Protein AF-A0A662KQ56-F1 (afdb_monomer_lite)

Foldseek 3Di:
DVVVVVVLVVVLVCQLVVVVVCVVVVNDDPVQVVCVVVVNHDDPDPDADCQRVQAHPPDDPSVSSNVSSVVVVVVVVVVVVVVVVVVVVVD

Sequence (91 aa):
MKKAYVAIAIMIALAPLFAWAADKVGYSEPLENAAEETGAGEGESIFSGIFPDYSVPGLNPYISAFITGIIGSVIILAIAFAAKKLSKNGN

Secondary structure (DSSP, 8-state):
-HHHHHHHHHHHHHHHHHHHHHHHTT---HHHHHHHHTT-PPP--S---SSGGGPPTTS-HHHHHHHHHHHHHHHHHHHHHHHHHHHHHT-

Structure (mmCIF, N/CA/C/O backbone):
data_AF-A0A662KQ56-F1
#
_entry.id   AF-A0A662KQ56-F1
#
loop_
_atom_site.group_PDB
_atom_site.id
_atom_site.type_symbol
_atom_site.label_atom_id
_atom_site.label_alt_id
_atom_site.label_comp_id
_atom_site.label_asym_id
_atom_site.label_entity_id
_atom_site.label_seq_id
_atom_site.pdbx_PDB_ins_code
_atom_site.Cartn_x
_atom_site.Cartn_y
_atom_site.Cartn_z
_atom_site.occupancy
_atom_site.B_iso_or_equiv
_atom_site.auth_seq_id
_atom_site.auth_comp_id
_atom_site.auth_asym_id
_atom_site.auth_atom_id
_atom_site.pdbx_PDB_model_num
ATOM 1 N N . MET A 1 1 ? -18.588 -3.157 11.392 1.00 69.38 1 MET A N 1
ATOM 2 C CA . MET A 1 1 ? -17.272 -3.070 12.067 1.00 69.38 1 MET A CA 1
ATOM 3 C C . MET A 1 1 ? -16.418 -4.315 11.845 1.00 69.38 1 MET A C 1
ATOM 5 O O . MET A 1 1 ? -15.514 -4.233 11.034 1.00 69.38 1 MET A O 1
ATOM 9 N N . LYS A 1 2 ? -16.717 -5.483 12.444 1.00 84.19 2 LYS A N 1
ATOM 10 C CA . LYS A 1 2 ? -15.864 -6.691 12.296 1.00 84.19 2 LYS A CA 1
ATOM 11 C C . LYS A 1 2 ? -15.639 -7.128 10.838 1.00 84.19 2 LYS A C 1
ATOM 13 O O . LYS A 1 2 ? -14.511 -7.400 10.457 1.00 84.19 2 LYS A O 1
ATOM 18 N N . LYS A 1 3 ? -16.689 -7.096 10.007 1.00 95.50 3 LYS A N 1
ATOM 19 C CA . LYS A 1 3 ? -16.606 -7.425 8.571 1.00 95.50 3 LYS A CA 1
ATOM 20 C C . LYS A 1 3 ? -15.643 -6.516 7.790 1.00 95.50 3 LYS A C 1
ATOM 22 O O . LYS A 1 3 ? -14.980 -6.993 6.884 1.00 95.50 3 LYS A O 1
ATOM 27 N N . ALA A 1 4 ? -15.544 -5.236 8.160 1.00 94.12 4 ALA A N 1
ATOM 28 C CA . ALA A 1 4 ? -14.660 -4.286 7.484 1.00 94.12 4 ALA A CA 1
ATOM 29 C C . ALA A 1 4 ? -13.184 -4.587 7.777 1.00 94.12 4 ALA A C 1
ATOM 31 O O . ALA A 1 4 ? -12.379 -4.602 6.860 1.00 94.12 4 ALA A O 1
ATOM 32 N N . TYR A 1 5 ? -12.837 -4.913 9.028 1.00 95.19 5 TYR A N 1
ATOM 33 C CA . TYR A 1 5 ? -11.470 -5.322 9.371 1.00 95.19 5 TYR A CA 1
ATOM 34 C C . TYR A 1 5 ? -11.062 -6.626 8.687 1.00 95.19 5 TYR A C 1
ATOM 36 O O . TYR A 1 5 ? -9.929 -6.749 8.240 1.00 95.19 5 TYR A O 1
ATOM 44 N N . VAL A 1 6 ? -11.995 -7.575 8.559 1.00 97.31 6 VAL A N 1
ATOM 45 C CA . VAL A 1 6 ? -11.763 -8.806 7.791 1.00 97.31 6 VAL A CA 1
ATOM 46 C C . VAL A 1 6 ? -11.5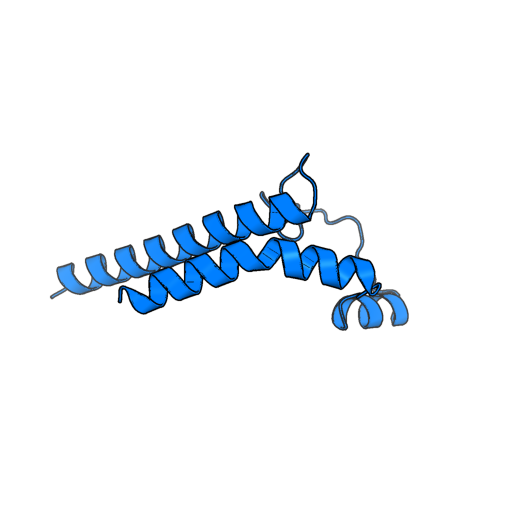22 -8.485 6.316 1.00 97.31 6 VAL A C 1
ATOM 48 O O . VAL A 1 6 ? -10.576 -9.004 5.740 1.00 97.31 6 VAL A O 1
ATOM 51 N N . ALA A 1 7 ? -12.317 -7.595 5.716 1.00 97.38 7 ALA A N 1
ATOM 52 C CA . ALA A 1 7 ? -12.105 -7.169 4.335 1.00 97.38 7 ALA A CA 1
ATOM 53 C C . ALA A 1 7 ? -10.738 -6.489 4.141 1.00 97.38 7 ALA A C 1
ATOM 55 O O . ALA A 1 7 ? -10.020 -6.851 3.217 1.00 97.38 7 ALA A O 1
ATOM 56 N N . ILE A 1 8 ? -10.342 -5.581 5.043 1.00 96.81 8 ILE A N 1
ATOM 57 C CA . ILE A 1 8 ? -9.016 -4.939 5.018 1.00 96.81 8 ILE A CA 1
ATOM 58 C C . ILE A 1 8 ? -7.909 -5.996 5.104 1.00 96.81 8 ILE A C 1
ATOM 60 O O . ILE A 1 8 ? -6.992 -5.985 4.291 1.00 96.81 8 ILE A O 1
ATOM 64 N N . ALA A 1 9 ? -8.013 -6.943 6.039 1.00 96.69 9 ALA A N 1
ATOM 65 C CA . ALA A 1 9 ? -7.027 -8.011 6.184 1.00 96.69 9 ALA A CA 1
ATOM 66 C C . ALA A 1 9 ? -6.922 -8.881 4.920 1.00 96.69 9 ALA A C 1
ATOM 68 O O . ALA A 1 9 ? -5.816 -9.210 4.501 1.00 96.69 9 ALA A O 1
ATOM 69 N N . ILE A 1 10 ? -8.054 -9.210 4.288 1.00 97.81 10 ILE A N 1
ATOM 70 C CA . ILE A 1 10 ? -8.079 -9.944 3.016 1.00 97.81 10 ILE A CA 1
ATOM 71 C C . ILE A 1 10 ? -7.399 -9.129 1.913 1.00 97.81 10 ILE A C 1
ATOM 73 O O . ILE A 1 10 ? -6.562 -9.672 1.202 1.00 97.81 10 ILE A O 1
ATOM 77 N N . MET A 1 11 ? -7.705 -7.836 1.780 1.00 97.25 11 MET A N 1
ATOM 78 C CA . MET A 1 11 ? -7.079 -6.989 0.758 1.00 97.25 11 MET A CA 1
ATOM 79 C C . MET A 1 11 ? -5.563 -6.885 0.945 1.00 97.25 11 MET A C 1
ATOM 81 O O . MET A 1 11 ? -4.826 -7.034 -0.024 1.00 97.25 11 MET A O 1
ATOM 85 N N . ILE A 1 12 ? -5.095 -6.712 2.184 1.00 97.00 12 ILE A N 1
ATOM 86 C CA . ILE A 1 12 ? -3.661 -6.701 2.506 1.00 97.00 12 ILE A CA 1
ATOM 87 C C . ILE A 1 12 ? -3.020 -8.048 2.147 1.00 97.00 12 ILE A C 1
ATOM 89 O O . ILE A 1 12 ? -1.960 -8.077 1.531 1.00 97.00 12 ILE A O 1
ATOM 93 N N . ALA A 1 13 ? -3.664 -9.167 2.490 1.00 96.69 13 ALA A N 1
ATOM 94 C CA . ALA A 1 13 ? -3.149 -10.499 2.179 1.00 96.69 13 ALA A CA 1
ATOM 95 C C . ALA A 1 13 ? -3.108 -10.791 0.669 1.00 96.69 13 ALA A C 1
ATOM 97 O O . ALA A 1 13 ? -2.248 -11.543 0.217 1.00 96.69 13 ALA A O 1
ATOM 98 N N . LEU A 1 14 ? -4.016 -10.197 -0.111 1.00 97.44 14 LEU A N 1
ATOM 99 C CA . LEU A 1 14 ? -4.039 -10.322 -1.568 1.00 97.44 14 LEU A CA 1
ATOM 100 C C . LEU A 1 14 ? -3.052 -9.379 -2.272 1.00 97.44 14 LEU A C 1
ATOM 102 O O . LEU A 1 14 ? -2.699 -9.645 -3.417 1.00 97.44 14 LEU A O 1
ATOM 106 N N . ALA A 1 15 ? -2.578 -8.309 -1.627 1.00 94.81 15 ALA A N 1
ATOM 107 C CA . ALA A 1 15 ? -1.689 -7.330 -2.261 1.00 94.81 15 ALA A CA 1
ATOM 108 C C . ALA A 1 15 ? -0.406 -7.948 -2.869 1.00 94.81 15 ALA A C 1
ATOM 110 O O . ALA A 1 15 ? -0.109 -7.647 -4.026 1.00 94.81 15 ALA A O 1
ATOM 111 N N . PRO A 1 16 ? 0.311 -8.876 -2.199 1.00 95.00 16 PRO A N 1
ATOM 112 C CA . PRO A 1 16 ? 1.472 -9.546 -2.792 1.00 95.00 16 PRO A CA 1
ATOM 113 C C . PRO A 1 16 ? 1.118 -10.375 -4.026 1.00 95.00 16 PRO A C 1
ATOM 115 O O . PRO A 1 16 ? 1.906 -10.453 -4.965 1.00 95.00 16 PRO A O 1
ATOM 118 N N . LEU A 1 17 ? -0.073 -10.985 -4.034 1.00 95.88 17 LEU A N 1
ATOM 119 C CA . LEU A 1 17 ? -0.557 -11.775 -5.164 1.00 95.88 17 LEU A CA 1
ATOM 120 C C . LEU A 1 17 ? -0.817 -10.880 -6.379 1.00 95.88 17 LEU A C 1
ATOM 122 O O . LEU A 1 17 ? -0.457 -11.254 -7.491 1.00 95.88 17 LEU A O 1
ATOM 126 N N . PHE A 1 18 ? -1.403 -9.700 -6.169 1.00 92.81 18 PHE A N 1
ATOM 127 C CA . PHE A 1 18 ? -1.603 -8.722 -7.238 1.00 92.81 18 PHE A CA 1
ATOM 128 C C . PHE A 1 18 ? -0.281 -8.161 -7.761 1.00 92.81 18 PHE A C 1
ATOM 130 O O . PHE A 1 18 ? -0.109 -8.098 -8.973 1.00 92.81 18 PHE A O 1
ATOM 137 N N . ALA A 1 19 ? 0.668 -7.837 -6.876 1.00 91.31 19 ALA A N 1
ATOM 138 C CA . ALA A 1 19 ? 2.001 -7.387 -7.277 1.00 91.31 19 ALA A CA 1
ATOM 139 C C . ALA A 1 19 ? 2.729 -8.448 -8.122 1.00 91.31 19 ALA A C 1
ATOM 141 O O . ALA A 1 19 ? 3.301 -8.144 -9.164 1.00 91.31 19 ALA A O 1
ATOM 142 N N . TRP A 1 20 ? 2.647 -9.717 -7.718 1.00 94.31 20 TRP A N 1
ATOM 143 C CA . TRP A 1 20 ? 3.186 -10.830 -8.498 1.00 94.31 20 TRP A CA 1
ATOM 144 C C . TRP A 1 20 ? 2.473 -11.018 -9.841 1.00 94.31 20 TRP A C 1
ATOM 146 O O . TRP A 1 20 ? 3.123 -11.242 -10.859 1.00 94.31 20 TRP A O 1
ATOM 156 N N . ALA A 1 21 ? 1.144 -10.929 -9.866 1.00 94.00 21 ALA A N 1
ATOM 157 C CA . ALA A 1 21 ? 0.380 -11.082 -11.098 1.00 94.00 21 ALA A CA 1
ATOM 158 C C . ALA A 1 21 ? 0.678 -9.956 -12.101 1.00 94.00 21 ALA A C 1
ATOM 160 O O . ALA A 1 21 ? 0.809 -10.239 -13.290 1.00 94.00 21 ALA A O 1
ATOM 161 N N . ALA A 1 22 ? 0.825 -8.716 -11.624 1.00 91.69 22 ALA A N 1
ATOM 162 C CA . ALA A 1 22 ? 1.197 -7.556 -12.431 1.00 91.69 22 ALA A CA 1
ATOM 163 C C . ALA A 1 22 ? 2.564 -7.753 -13.103 1.00 91.69 22 ALA A C 1
ATOM 165 O O . ALA A 1 22 ? 2.680 -7.615 -14.319 1.00 91.69 22 ALA A O 1
ATOM 166 N N . ASP A 1 23 ? 3.559 -8.197 -12.334 1.00 91.38 23 ASP A N 1
ATOM 167 C CA . ASP A 1 23 ? 4.891 -8.543 -12.840 1.00 91.38 23 ASP A CA 1
ATOM 168 C C . ASP A 1 23 ? 4.825 -9.657 -13.905 1.00 91.38 23 ASP A C 1
ATOM 170 O O . ASP A 1 23 ? 5.430 -9.568 -14.973 1.00 91.38 23 ASP A O 1
ATOM 174 N N . LYS A 1 24 ? 3.991 -10.686 -13.691 1.00 95.62 24 LYS A N 1
ATOM 175 C CA . LYS A 1 24 ? 3.838 -11.790 -14.656 1.00 95.62 24 LYS A CA 1
ATOM 176 C C . LYS A 1 24 ? 3.244 -11.395 -15.997 1.00 95.62 24 LYS A C 1
ATOM 178 O O . LYS A 1 24 ? 3.535 -12.067 -16.985 1.00 95.62 24 LYS A O 1
ATOM 183 N N . VAL A 1 25 ? 2.408 -10.366 -16.032 1.00 95.88 25 VAL A N 1
ATOM 184 C CA . VAL A 1 25 ? 1.805 -9.881 -17.278 1.00 95.88 25 VAL A CA 1
ATOM 185 C C . VAL A 1 25 ? 2.572 -8.704 -17.880 1.00 95.88 25 VAL A C 1
ATOM 187 O O . VAL A 1 25 ? 2.151 -8.198 -18.915 1.00 95.88 25 VAL A O 1
ATOM 190 N N . GLY A 1 26 ? 3.680 -8.283 -17.257 1.00 91.94 26 GLY A N 1
ATOM 191 C CA . GLY A 1 26 ? 4.427 -7.097 -17.674 1.00 91.94 26 GLY A CA 1
ATOM 192 C C . GLY A 1 26 ? 3.572 -5.834 -17.598 1.00 91.94 26 GLY A C 1
ATOM 193 O O . GLY A 1 26 ? 3.595 -5.022 -18.517 1.00 91.94 26 GLY A O 1
ATOM 194 N N . TYR A 1 27 ? 2.742 -5.718 -16.558 1.00 91.31 27 TYR A N 1
ATOM 195 C CA . TYR A 1 27 ? 1.930 -4.526 -16.351 1.00 91.31 27 TYR A CA 1
ATOM 196 C C . TYR A 1 27 ? 2.831 -3.339 -16.003 1.00 91.31 27 TYR A C 1
ATOM 198 O O . TYR A 1 27 ? 3.558 -3.393 -15.013 1.00 91.31 27 TYR A O 1
ATOM 206 N N . SER A 1 28 ? 2.696 -2.267 -16.776 1.00 89.06 28 SER A N 1
ATOM 207 C CA . SER A 1 28 ? 3.231 -0.940 -16.470 1.00 89.06 28 SER A CA 1
ATOM 208 C C . SER A 1 28 ? 2.073 0.030 -16.274 1.00 89.06 28 SER A C 1
ATOM 210 O O . SER A 1 28 ? 1.038 -0.081 -16.948 1.00 89.06 28 SER A O 1
ATOM 212 N N . GLU A 1 29 ? 2.216 0.975 -15.349 1.00 88.31 29 GLU A N 1
ATOM 213 C CA . GLU A 1 29 ? 1.138 1.908 -15.043 1.00 88.31 29 GLU A CA 1
ATOM 214 C C . GLU A 1 29 ? 0.832 2.822 -16.244 1.00 88.31 29 GLU A C 1
ATOM 216 O O . GLU A 1 29 ? 1.750 3.321 -16.894 1.00 88.31 29 GLU A O 1
ATOM 221 N N . PRO A 1 30 ? -0.451 3.106 -16.556 1.00 91.31 30 PRO A N 1
ATOM 222 C CA . PRO A 1 30 ? -0.802 3.972 -17.684 1.00 91.31 30 PRO A CA 1
ATOM 223 C C . PRO A 1 30 ? -0.151 5.358 -17.627 1.00 91.31 30 PRO A C 1
ATOM 225 O O . PRO A 1 30 ? 0.154 5.936 -18.667 1.00 91.31 30 PRO A O 1
ATOM 228 N N . LEU A 1 31 ? 0.043 5.889 -16.416 1.00 90.25 31 LEU A N 1
ATOM 229 C CA . LEU A 1 31 ? 0.718 7.168 -16.205 1.00 90.25 31 LEU A CA 1
ATOM 230 C C . LEU A 1 31 ? 2.211 7.087 -16.520 1.00 90.25 31 LEU A C 1
ATOM 232 O O . LEU A 1 31 ? 2.742 8.023 -17.107 1.00 90.25 31 LEU A O 1
ATOM 236 N N . GLU A 1 32 ? 2.857 5.973 -16.189 1.00 89.50 32 GLU A N 1
ATOM 237 C CA . GLU A 1 32 ? 4.271 5.747 -16.477 1.00 89.50 32 GLU A CA 1
ATOM 238 C C . GLU A 1 32 ? 4.507 5.616 -17.985 1.00 89.50 32 GLU A C 1
ATOM 240 O O . GLU A 1 32 ? 5.339 6.330 -18.539 1.00 89.50 32 GLU A O 1
ATOM 245 N N . ASN A 1 33 ? 3.667 4.847 -18.688 1.00 92.38 33 ASN A N 1
ATOM 246 C CA . ASN A 1 33 ? 3.726 4.745 -20.152 1.00 92.38 33 ASN A CA 1
ATOM 247 C C . ASN A 1 33 ? 3.567 6.120 -20.832 1.00 92.38 33 ASN A C 1
ATOM 249 O O . ASN A 1 33 ? 4.320 6.470 -21.738 1.00 92.38 33 ASN A O 1
ATOM 253 N N . ALA A 1 34 ? 2.602 6.931 -20.383 1.00 93.25 34 ALA A N 1
ATOM 254 C CA . ALA A 1 34 ? 2.389 8.272 -20.929 1.00 93.25 34 ALA A CA 1
ATOM 255 C C . ALA A 1 34 ? 3.570 9.220 -20.638 1.00 93.25 34 ALA A C 1
ATOM 257 O O . ALA A 1 34 ? 3.908 10.082 -21.457 1.00 93.25 34 ALA A O 1
ATOM 258 N N . ALA A 1 35 ? 4.204 9.074 -19.475 1.00 91.56 35 ALA A N 1
ATOM 259 C CA . ALA A 1 35 ? 5.395 9.828 -19.116 1.00 91.56 35 ALA A CA 1
ATOM 260 C C . ALA A 1 35 ? 6.581 9.449 -20.019 1.00 91.56 35 ALA A C 1
ATOM 262 O O . ALA A 1 35 ? 7.234 10.337 -20.572 1.00 91.56 35 ALA A O 1
ATOM 263 N N . GLU A 1 36 ? 6.813 8.158 -20.256 1.00 91.00 36 GLU A N 1
ATOM 264 C CA . GLU A 1 36 ? 7.845 7.682 -21.185 1.00 91.00 36 GLU A CA 1
ATOM 265 C C . GLU A 1 36 ? 7.623 8.195 -22.616 1.00 91.00 36 GLU A C 1
ATOM 267 O O . GLU A 1 36 ? 8.547 8.742 -23.224 1.00 91.00 36 GLU A O 1
ATOM 272 N N . GLU A 1 37 ? 6.394 8.108 -23.136 1.00 94.19 37 GLU A N 1
ATOM 273 C CA 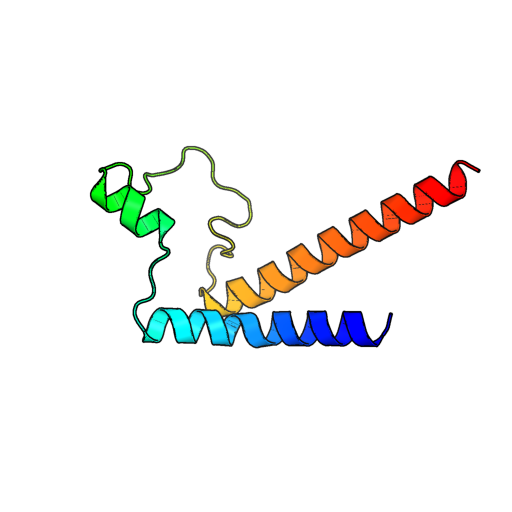. GLU A 1 37 ? 6.045 8.580 -24.487 1.00 94.19 37 GLU A CA 1
ATOM 274 C C . GLU A 1 37 ? 6.299 10.082 -24.685 1.00 94.19 37 GLU A C 1
ATOM 276 O O . GLU A 1 37 ? 6.620 10.531 -25.788 1.00 94.19 37 GLU A O 1
ATOM 281 N N . THR A 1 38 ? 6.166 10.871 -23.619 1.00 94.56 38 THR A N 1
ATOM 282 C CA . THR A 1 38 ? 6.367 12.327 -23.648 1.00 94.56 38 THR A CA 1
ATOM 283 C C . THR A 1 38 ? 7.792 12.751 -23.283 1.00 94.56 38 THR A C 1
ATOM 285 O O . THR A 1 38 ? 8.096 13.946 -23.296 1.00 94.56 38 THR A O 1
ATOM 288 N N . GLY A 1 39 ? 8.680 11.795 -22.984 1.00 91.50 39 GLY A N 1
ATOM 289 C CA . GLY A 1 39 ? 10.039 12.061 -22.505 1.00 91.50 39 GLY A CA 1
ATOM 290 C C . GLY A 1 39 ? 10.094 12.618 -21.077 1.00 91.50 39 GLY A C 1
ATOM 291 O O . GLY A 1 39 ? 11.133 13.127 -20.662 1.00 91.50 39 GLY A O 1
ATOM 292 N N . ALA A 1 40 ? 8.987 12.531 -20.337 1.00 89.81 40 ALA A N 1
ATOM 293 C CA . ALA A 1 40 ? 8.837 12.950 -18.946 1.00 89.81 40 ALA A CA 1
ATOM 294 C C . ALA A 1 40 ? 8.878 11.760 -17.967 1.00 89.81 40 ALA A C 1
ATOM 296 O O . ALA A 1 40 ? 8.327 11.860 -16.872 1.00 89.81 40 ALA A O 1
ATOM 297 N N . GLY A 1 41 ? 9.489 10.640 -18.375 1.00 84.44 41 GLY A N 1
ATOM 298 C CA . GLY A 1 41 ? 9.647 9.438 -17.555 1.00 84.44 41 GLY A CA 1
ATOM 299 C C . GLY A 1 41 ? 10.308 9.726 -16.205 1.00 84.44 41 GLY A C 1
ATOM 300 O O . GLY A 1 41 ? 10.963 10.757 -16.020 1.00 84.44 41 GLY A O 1
ATOM 301 N N . GLU A 1 42 ? 10.116 8.816 -15.253 1.00 78.25 42 GLU A N 1
ATOM 302 C CA . GLU A 1 42 ? 10.599 9.002 -13.887 1.00 78.25 42 GLU A CA 1
ATOM 303 C C . GLU A 1 42 ? 12.126 9.189 -13.855 1.00 78.25 42 GLU A C 1
ATOM 305 O O . GLU A 1 42 ? 12.901 8.351 -14.314 1.00 78.25 42 GLU A O 1
ATOM 310 N N . GLY A 1 43 ? 12.564 10.341 -13.341 1.00 76.69 43 GLY A N 1
ATOM 311 C CA . GLY A 1 43 ? 13.972 10.641 -13.087 1.00 76.69 43 GLY A CA 1
ATOM 312 C C . GLY A 1 43 ? 14.352 10.369 -11.633 1.00 76.69 43 GLY A C 1
ATOM 313 O O . GLY A 1 43 ? 13.490 10.154 -10.783 1.00 76.69 43 GLY A O 1
ATOM 314 N N . GLU A 1 44 ? 15.648 10.444 -11.310 1.00 74.00 44 GLU A N 1
ATOM 315 C CA . GLU A 1 44 ? 16.085 10.387 -9.911 1.00 74.00 44 GLU A CA 1
ATOM 316 C C . GLU A 1 44 ? 15.442 11.526 -9.108 1.00 74.00 44 GLU A C 1
ATOM 318 O O . GLU A 1 44 ? 15.741 12.710 -9.296 1.00 74.00 44 GLU A O 1
ATOM 323 N N . SER A 1 45 ? 14.537 11.164 -8.200 1.00 77.38 45 SER A N 1
ATOM 324 C CA . SER A 1 45 ? 13.898 12.135 -7.326 1.00 77.38 45 SER A CA 1
ATOM 325 C C . SER A 1 45 ? 14.902 12.678 -6.310 1.00 77.38 45 SER A C 1
ATOM 327 O O . SER A 1 45 ? 15.538 11.930 -5.567 1.00 77.38 45 SER A O 1
ATOM 329 N N . ILE A 1 46 ? 14.966 14.007 -6.192 1.00 82.44 46 ILE A N 1
ATOM 330 C CA . ILE A 1 46 ? 15.694 14.703 -5.116 1.00 82.44 46 ILE A CA 1
ATOM 331 C C . ILE A 1 46 ? 15.101 14.440 -3.723 1.00 82.44 46 ILE A C 1
ATOM 333 O O . ILE A 1 46 ? 15.713 14.781 -2.710 1.00 82.44 46 ILE A O 1
ATOM 337 N N . PHE A 1 47 ? 13.900 13.862 -3.660 1.00 79.56 47 PHE A N 1
ATOM 338 C CA . PHE A 1 47 ? 13.212 13.517 -2.426 1.00 79.56 47 PHE A CA 1
ATOM 339 C C . PHE A 1 47 ? 12.746 12.062 -2.473 1.00 79.56 47 PHE A C 1
ATOM 341 O O . PHE A 1 47 ? 11.910 11.691 -3.295 1.00 79.56 47 PHE A O 1
ATOM 348 N N . SER A 1 48 ? 13.252 11.246 -1.552 1.00 82.00 48 SER A N 1
ATOM 349 C CA . SER A 1 48 ? 12.799 9.870 -1.360 1.00 82.00 48 SER A CA 1
ATOM 350 C C . SER A 1 48 ? 12.086 9.763 -0.015 1.00 82.00 48 SER A C 1
ATOM 352 O O . SER A 1 48 ? 12.605 10.197 1.018 1.00 82.00 48 SER A 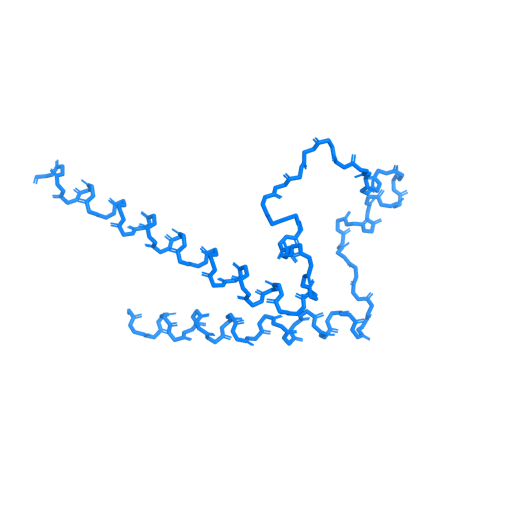O 1
ATOM 354 N N . GLY A 1 49 ? 10.859 9.243 -0.037 1.00 85.44 49 GLY A N 1
ATOM 355 C CA . GLY A 1 49 ? 10.088 8.981 1.175 1.00 85.44 49 GLY A CA 1
ATOM 356 C C . GLY A 1 49 ? 10.644 7.795 1.969 1.00 85.44 49 GLY A C 1
ATOM 357 O O . GLY A 1 49 ? 11.554 7.098 1.537 1.00 85.44 49 GLY A O 1
ATOM 358 N N . ILE A 1 50 ? 10.051 7.518 3.134 1.00 88.06 50 ILE A N 1
ATOM 359 C CA . ILE A 1 50 ? 10.405 6.332 3.943 1.00 88.06 50 ILE A CA 1
ATOM 360 C C . ILE A 1 50 ? 10.054 5.030 3.193 1.00 88.06 50 ILE A C 1
ATOM 362 O O . ILE A 1 50 ? 10.732 4.018 3.358 1.00 88.06 50 ILE A O 1
ATOM 366 N N . PHE A 1 51 ? 9.010 5.077 2.357 1.00 89.12 51 PHE A N 1
ATOM 367 C CA . PHE A 1 51 ? 8.570 3.992 1.481 1.00 89.12 51 PHE A CA 1
ATOM 368 C C . PHE A 1 51 ? 8.493 4.495 0.030 1.00 89.12 51 PHE A C 1
ATOM 370 O O . PHE A 1 51 ? 7.394 4.835 -0.419 1.00 89.12 51 PHE A O 1
ATOM 377 N N . PRO A 1 52 ? 9.633 4.643 -0.674 1.00 86.81 52 PRO A N 1
ATOM 378 C CA . PRO A 1 52 ? 9.634 5.078 -2.072 1.00 86.81 52 PRO A CA 1
ATOM 379 C C . PRO A 1 52 ? 8.831 4.084 -2.910 1.00 86.81 52 PRO A C 1
ATOM 381 O O . PRO A 1 52 ? 9.001 2.880 -2.736 1.00 86.81 52 PRO A O 1
ATOM 384 N N . ASP A 1 53 ? 7.899 4.577 -3.723 1.00 83.06 53 ASP A N 1
ATOM 385 C CA . ASP A 1 53 ? 7.007 3.766 -4.570 1.00 83.06 53 ASP A CA 1
ATOM 386 C C . ASP A 1 53 ? 6.331 2.618 -3.811 1.00 83.06 53 ASP A C 1
ATOM 388 O O . ASP A 1 53 ? 6.206 1.489 -4.281 1.00 83.06 53 ASP A O 1
ATOM 392 N N . TYR A 1 54 ? 5.947 2.897 -2.558 1.00 85.31 54 TYR A N 1
ATOM 393 C CA . TYR A 1 54 ? 5.345 1.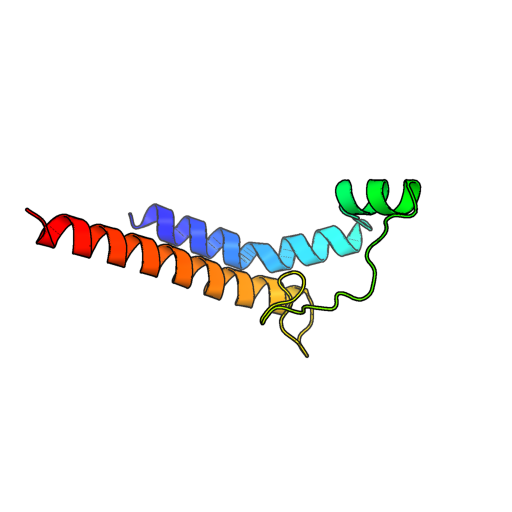928 -1.634 1.00 85.31 54 TYR A CA 1
ATOM 394 C C . TYR A 1 54 ? 6.223 0.694 -1.350 1.00 85.31 54 TYR A C 1
ATOM 396 O O . TYR A 1 54 ? 5.733 -0.325 -0.845 1.00 85.31 54 TYR A O 1
ATOM 404 N N . SER A 1 55 ? 7.525 0.806 -1.616 1.00 89.81 55 SER A N 1
ATOM 405 C CA . SER A 1 55 ? 8.540 -0.218 -1.402 1.00 89.81 55 SER A CA 1
ATOM 406 C C . SER A 1 55 ? 9.256 -0.037 -0.069 1.00 89.81 55 SER A C 1
ATOM 408 O O . SER A 1 55 ? 9.452 1.074 0.421 1.00 89.81 55 SER A O 1
ATOM 410 N N . VAL A 1 56 ? 9.670 -1.148 0.540 1.00 92.88 56 VAL A N 1
ATOM 411 C CA . VAL A 1 56 ? 10.514 -1.138 1.736 1.00 92.88 56 VAL A CA 1
ATOM 412 C C . VAL A 1 56 ? 11.958 -1.375 1.289 1.00 92.88 56 VAL A C 1
ATOM 414 O O . VAL A 1 56 ? 12.238 -2.438 0.729 1.00 92.88 56 VAL A O 1
ATOM 417 N N . PRO A 1 57 ? 12.889 -0.433 1.532 1.00 90.38 57 PRO A N 1
ATOM 418 C CA . PRO A 1 57 ? 14.280 -0.597 1.125 1.00 90.38 57 PRO A CA 1
ATOM 419 C C . PRO A 1 57 ? 14.882 -1.915 1.628 1.00 90.38 57 PRO A C 1
ATOM 421 O O . PRO A 1 57 ? 14.784 -2.249 2.809 1.00 90.38 57 PRO A O 1
ATOM 424 N N . GLY A 1 58 ? 15.509 -2.669 0.723 1.00 89.88 58 GLY A N 1
ATOM 425 C CA . GLY A 1 58 ? 16.128 -3.962 1.029 1.00 89.88 58 GLY A CA 1
ATOM 426 C C . GLY A 1 58 ? 15.173 -5.163 1.049 1.00 89.88 58 GLY A C 1
ATOM 427 O O . GLY A 1 58 ? 15.630 -6.278 1.297 1.00 89.88 58 GLY A O 1
ATOM 428 N N . LEU A 1 59 ? 13.879 -4.975 0.768 1.00 93.50 59 LEU A N 1
ATOM 429 C CA . LEU A 1 59 ? 12.908 -6.063 0.622 1.00 93.50 59 LEU A CA 1
ATOM 430 C C . LEU A 1 59 ? 12.432 -6.193 -0.826 1.00 93.50 59 LEU A C 1
ATOM 432 O O . LEU A 1 59 ? 12.469 -5.246 -1.604 1.00 93.50 59 LEU A O 1
ATOM 436 N N . ASN A 1 60 ? 11.957 -7.387 -1.190 1.00 92.69 60 ASN A N 1
ATOM 437 C CA . ASN A 1 60 ? 11.356 -7.590 -2.506 1.00 92.69 60 ASN A CA 1
ATOM 438 C C . ASN A 1 60 ? 9.983 -6.884 -2.610 1.00 92.69 60 ASN A C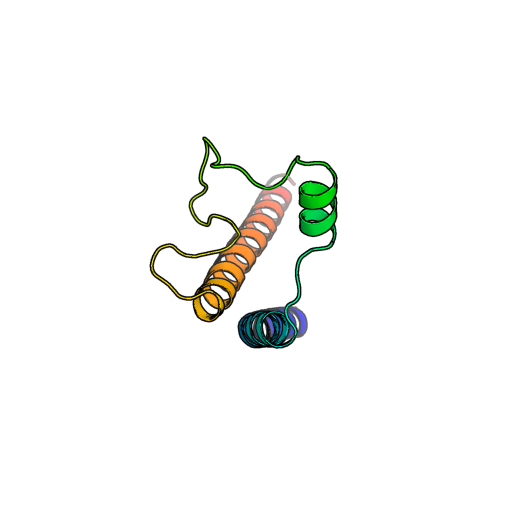 1
ATOM 440 O O . ASN A 1 60 ? 9.357 -6.603 -1.577 1.00 92.69 60 ASN A O 1
ATOM 444 N N . PRO A 1 61 ? 9.482 -6.628 -3.833 1.00 90.00 61 PRO A N 1
ATOM 445 C CA . PRO A 1 61 ? 8.234 -5.890 -4.044 1.00 90.00 61 PRO A CA 1
ATOM 446 C C . PRO A 1 61 ? 7.007 -6.540 -3.390 1.00 90.00 61 PRO A C 1
ATOM 448 O O . PRO A 1 61 ? 6.148 -5.852 -2.848 1.00 90.00 61 PRO A O 1
ATOM 451 N N . TYR A 1 62 ? 6.938 -7.873 -3.365 1.00 93.62 62 TYR A N 1
ATOM 452 C CA . TYR A 1 62 ? 5.781 -8.600 -2.835 1.00 93.62 62 TYR A CA 1
ATOM 453 C C . TYR A 1 62 ? 5.668 -8.473 -1.310 1.00 93.62 62 TYR A C 1
ATOM 455 O O . TYR A 1 62 ? 4.589 -8.218 -0.774 1.00 93.62 62 TYR A O 1
ATOM 463 N N . ILE A 1 63 ? 6.790 -8.624 -0.601 1.00 94.44 63 ILE A N 1
ATOM 464 C CA . ILE A 1 63 ? 6.856 -8.441 0.854 1.00 94.44 63 ILE A CA 1
ATOM 465 C C . ILE A 1 63 ? 6.642 -6.965 1.194 1.00 94.44 63 ILE A C 1
ATOM 467 O O . ILE A 1 63 ? 5.942 -6.653 2.158 1.00 94.44 63 ILE A O 1
ATOM 471 N N . SER A 1 64 ? 7.199 -6.067 0.381 1.00 94.25 64 SER A N 1
ATOM 472 C CA . SER A 1 64 ? 7.013 -4.629 0.546 1.00 94.25 64 SER A CA 1
ATOM 473 C C . SER A 1 64 ? 5.540 -4.239 0.464 1.00 94.25 64 SER A C 1
ATOM 475 O O . SER A 1 64 ? 5.052 -3.618 1.403 1.00 94.25 64 SER A O 1
ATOM 477 N N . ALA A 1 65 ? 4.808 -4.704 -0.556 1.00 93.31 65 ALA A N 1
ATOM 478 C CA . ALA A 1 65 ? 3.371 -4.458 -0.717 1.00 93.31 65 ALA A CA 1
ATOM 479 C C . ALA A 1 65 ? 2.542 -4.931 0.491 1.00 93.31 65 ALA A C 1
ATOM 481 O O . ALA A 1 65 ? 1.606 -4.255 0.921 1.00 93.31 65 ALA A O 1
ATOM 482 N N . PHE A 1 66 ? 2.899 -6.076 1.083 1.00 95.56 66 PHE A N 1
ATOM 483 C CA . PHE A 1 66 ? 2.250 -6.555 2.306 1.00 95.56 66 PHE A CA 1
ATOM 484 C C . PHE A 1 66 ? 2.506 -5.617 3.492 1.00 95.56 66 PHE A C 1
ATOM 486 O O . PHE A 1 66 ? 1.573 -5.202 4.183 1.00 95.56 66 PHE A O 1
ATOM 493 N N . ILE A 1 67 ? 3.776 -5.277 3.733 1.00 96.06 67 ILE A N 1
ATOM 494 C CA . ILE A 1 67 ? 4.195 -4.471 4.884 1.00 96.06 67 ILE A CA 1
ATOM 495 C C . ILE A 1 67 ? 3.639 -3.051 4.783 1.00 96.06 67 ILE A C 1
ATOM 497 O O . ILE A 1 67 ? 3.046 -2.561 5.747 1.00 96.06 67 ILE A O 1
ATOM 501 N N . THR A 1 68 ? 3.780 -2.393 3.632 1.00 95.19 68 THR A N 1
ATOM 502 C CA . THR A 1 68 ? 3.266 -1.033 3.435 1.00 95.19 68 THR A CA 1
ATOM 503 C C . THR A 1 68 ? 1.740 -1.005 3.460 1.00 95.19 68 THR A C 1
ATOM 505 O O . THR A 1 68 ? 1.169 -0.083 4.045 1.00 95.19 68 THR A O 1
ATOM 508 N N . GLY A 1 69 ? 1.072 -2.062 2.982 1.00 94.81 69 GLY A N 1
ATOM 509 C CA . GLY A 1 69 ? -0.370 -2.259 3.144 1.00 94.81 69 GLY A CA 1
ATOM 510 C C . GLY A 1 69 ? -0.819 -2.307 4.611 1.00 94.81 69 GLY A C 1
ATOM 511 O O . GLY A 1 69 ? -1.799 -1.648 4.978 1.00 94.81 69 GLY A O 1
ATOM 512 N N . ILE A 1 70 ? -0.089 -3.021 5.479 1.00 96.81 70 ILE A N 1
ATOM 513 C CA . ILE A 1 70 ? -0.343 -3.027 6.933 1.00 96.81 70 ILE A CA 1
ATOM 514 C C . ILE A 1 70 ? -0.116 -1.637 7.521 1.00 96.81 70 ILE A C 1
ATOM 516 O O . ILE A 1 70 ? -1.000 -1.110 8.201 1.00 96.81 70 ILE A O 1
ATOM 520 N N . ILE A 1 71 ? 1.053 -1.046 7.270 1.00 96.50 71 ILE A N 1
ATOM 521 C CA . ILE A 1 71 ? 1.460 0.229 7.869 1.00 96.50 71 ILE A CA 1
ATOM 522 C C . ILE A 1 71 ? 0.478 1.337 7.482 1.00 96.50 71 ILE A C 1
ATOM 524 O O . ILE A 1 71 ? -0.064 2.004 8.365 1.00 96.50 71 ILE A O 1
ATOM 528 N N . GLY A 1 72 ? 0.180 1.488 6.190 1.00 94.69 72 GLY A N 1
ATOM 529 C CA . GLY A 1 72 ? -0.777 2.477 5.699 1.00 94.69 72 GLY A CA 1
ATOM 530 C C . GLY A 1 72 ? -2.166 2.285 6.307 1.00 94.69 72 GLY A C 1
ATOM 531 O O . GLY A 1 72 ? -2.760 3.238 6.816 1.00 94.69 72 GLY A O 1
ATOM 532 N N . SER A 1 73 ? -2.655 1.042 6.359 1.00 96.31 73 SER A N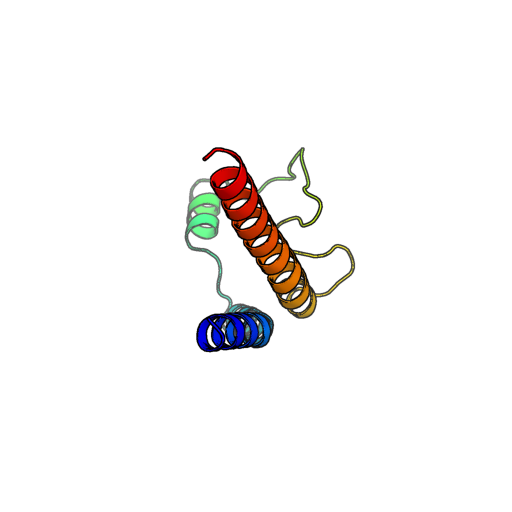 1
ATOM 533 C CA . SER A 1 73 ? -3.956 0.734 6.968 1.00 96.31 73 SER A CA 1
ATOM 534 C C . SER A 1 73 ? -4.001 1.095 8.455 1.00 96.31 73 SER A C 1
ATOM 536 O O . SER A 1 73 ? -4.973 1.695 8.918 1.00 96.31 73 SER A O 1
ATOM 538 N N . VAL A 1 74 ? -2.951 0.766 9.213 1.00 97.12 74 VAL A N 1
ATOM 539 C CA . VAL A 1 74 ? -2.846 1.098 10.642 1.00 97.12 74 VAL A CA 1
ATOM 540 C C . VAL A 1 74 ? -2.816 2.610 10.850 1.00 97.12 74 VAL A C 1
ATOM 542 O O . VAL A 1 74 ? -3.545 3.105 11.710 1.00 97.12 74 VAL A O 1
ATOM 545 N N . ILE A 1 75 ? -2.037 3.345 10.050 1.00 96.69 75 ILE A N 1
ATOM 546 C CA . ILE A 1 75 ? -1.956 4.810 10.119 1.00 96.69 75 ILE A CA 1
ATOM 547 C C . ILE A 1 75 ? -3.337 5.430 9.894 1.00 96.69 75 ILE A C 1
ATOM 549 O O . ILE A 1 75 ? -3.802 6.214 10.723 1.00 96.69 75 ILE A O 1
ATOM 553 N N . ILE A 1 76 ? -4.035 5.041 8.824 1.00 96.44 76 ILE A N 1
ATOM 554 C CA . ILE A 1 76 ? -5.357 5.595 8.505 1.00 96.44 76 ILE A CA 1
ATOM 555 C C . ILE A 1 76 ? -6.380 5.266 9.598 1.00 96.44 76 ILE A C 1
ATOM 557 O O . ILE A 1 76 ? -7.133 6.145 10.028 1.00 96.44 76 ILE A O 1
ATOM 561 N N . LEU A 1 77 ? -6.392 4.031 10.108 1.00 95.88 77 LEU A N 1
ATOM 562 C CA . LEU A 1 77 ? -7.282 3.643 11.206 1.00 95.88 77 LEU A CA 1
ATOM 563 C C . LEU A 1 77 ? -6.975 4.411 12.500 1.00 95.88 77 LEU A C 1
ATOM 565 O O . LEU A 1 77 ? -7.907 4.815 13.202 1.00 95.88 77 LEU A O 1
ATOM 569 N N . ALA A 1 78 ? -5.696 4.640 12.807 1.00 97.06 78 ALA A N 1
ATOM 570 C CA . ALA A 1 78 ? -5.271 5.421 13.963 1.00 97.06 78 ALA A CA 1
ATOM 571 C C . ALA A 1 78 ? -5.711 6.888 13.846 1.00 97.06 78 ALA A C 1
ATOM 573 O O . ALA A 1 78 ? -6.267 7.432 14.803 1.00 97.06 78 ALA A O 1
ATOM 574 N N . ILE A 1 79 ? -5.547 7.502 12.670 1.00 97.56 79 ILE A N 1
ATOM 575 C CA . ILE A 1 79 ? -6.006 8.871 12.391 1.00 97.56 79 ILE A CA 1
ATOM 576 C C . ILE A 1 79 ? -7.526 8.966 12.543 1.00 97.56 79 ILE A C 1
ATOM 578 O O . ILE A 1 79 ? -8.020 9.841 13.255 1.00 97.56 79 ILE A O 1
ATOM 582 N N . ALA A 1 80 ? -8.282 8.041 11.946 1.00 95.06 80 ALA A N 1
ATOM 583 C CA . ALA A 1 80 ? -9.740 8.024 12.056 1.00 95.06 80 ALA A CA 1
ATOM 584 C C . ALA A 1 80 ? -10.207 7.863 13.515 1.00 95.06 80 ALA A C 1
ATOM 586 O O . ALA A 1 80 ? -11.158 8.516 13.957 1.00 95.06 80 ALA A O 1
ATOM 587 N N . PHE A 1 81 ? -9.521 7.020 14.291 1.00 95.12 81 PHE A N 1
ATOM 588 C CA . PHE A 1 81 ? -9.792 6.855 15.716 1.00 95.12 81 PHE A CA 1
ATOM 589 C C . PHE A 1 81 ? -9.477 8.127 16.517 1.00 95.12 81 PHE A C 1
ATOM 591 O O . PHE A 1 81 ? -10.290 8.538 17.351 1.00 95.12 81 PHE A O 1
ATOM 598 N N . ALA A 1 82 ? -8.338 8.770 16.249 1.00 96.38 82 ALA A N 1
ATOM 599 C CA . ALA A 1 82 ? -7.947 10.023 16.885 1.00 96.38 82 ALA A CA 1
ATOM 600 C C . ALA A 1 82 ? -8.954 11.142 16.581 1.00 96.38 82 ALA A C 1
ATOM 602 O O . ALA A 1 82 ? -9.444 11.785 17.509 1.00 96.38 82 ALA A O 1
ATOM 603 N N . ALA A 1 83 ? -9.349 11.303 15.316 1.00 95.81 83 ALA A N 1
ATOM 604 C CA . ALA A 1 83 ? -10.358 12.273 14.894 1.00 95.81 83 ALA A CA 1
ATOM 605 C C . ALA A 1 83 ? -11.699 12.053 15.615 1.00 95.81 83 ALA A C 1
ATOM 607 O O . ALA A 1 83 ? -12.281 12.992 16.161 1.00 95.81 83 ALA A O 1
ATOM 608 N N . LYS A 1 84 ? -12.155 10.796 15.716 1.00 95.06 84 LYS A N 1
ATOM 609 C CA . LYS A 1 84 ? -13.364 10.444 16.475 1.00 95.06 84 LYS A CA 1
ATOM 610 C C . LYS A 1 84 ? -13.241 10.805 17.959 1.00 95.06 84 LYS A C 1
ATOM 612 O O . LYS A 1 84 ? -14.199 11.305 18.549 1.00 95.06 84 LYS A O 1
ATOM 617 N N . LYS A 1 85 ? -12.090 10.525 18.579 1.00 93.81 85 LYS A N 1
ATOM 618 C CA . LYS A 1 85 ? -11.849 10.825 19.998 1.00 93.81 85 LYS A CA 1
ATOM 619 C C . LYS A 1 85 ? -11.864 12.333 20.260 1.00 93.81 85 LYS A C 1
ATOM 621 O O . LYS A 1 85 ? -12.495 12.761 21.220 1.00 93.81 85 LYS A O 1
ATOM 626 N N . LEU A 1 86 ? -11.221 13.119 19.398 1.00 94.38 86 LEU A N 1
ATOM 627 C CA . LEU A 1 86 ? -11.197 14.580 19.498 1.00 94.38 86 LEU A CA 1
ATOM 628 C C . LEU A 1 86 ? -12.590 15.186 19.302 1.00 94.38 86 LEU A C 1
ATOM 630 O O . LEU A 1 86 ? -12.995 16.029 20.094 1.00 94.38 86 LEU A O 1
ATOM 634 N N . SER A 1 87 ? -13.360 14.696 18.326 1.00 91.81 87 SER A N 1
ATOM 635 C CA . SER A 1 87 ? -14.747 15.132 18.116 1.00 91.81 87 SER A CA 1
ATOM 636 C C . SER A 1 87 ? -15.643 14.846 19.327 1.00 91.81 87 SER A C 1
ATOM 638 O O . SER A 1 87 ? -16.480 15.673 19.671 1.00 91.81 87 SER A O 1
ATOM 640 N N . LYS A 1 88 ? -15.450 13.714 20.016 1.00 78.31 88 LYS A N 1
ATOM 641 C CA . LYS A 1 88 ? -16.225 13.374 21.220 1.00 78.31 88 LYS A CA 1
ATOM 642 C C . LYS A 1 88 ? -15.872 14.245 22.434 1.00 78.31 88 LYS A C 1
ATOM 644 O O . LYS A 1 88 ? -16.735 14.459 23.271 1.00 78.31 88 LYS A O 1
ATOM 649 N N . ASN A 1 89 ? -14.629 14.715 22.540 1.00 70.25 89 ASN A N 1
ATOM 650 C CA . ASN A 1 89 ? -14.168 15.563 23.646 1.00 70.25 89 ASN A CA 1
ATOM 651 C C . ASN A 1 89 ? -14.503 17.056 23.464 1.00 70.25 89 ASN A C 1
ATOM 653 O O . ASN A 1 89 ? -14.306 17.823 24.400 1.00 70.25 89 ASN A O 1
ATOM 657 N N . GLY A 1 90 ? -14.947 17.470 22.273 1.00 59.94 90 GLY A N 1
ATOM 658 C CA . GLY A 1 90 ? -15.339 18.850 21.969 1.00 59.94 90 GLY A CA 1
ATOM 659 C C . GLY A 1 90 ? -16.825 19.167 22.184 1.00 59.94 90 GLY A C 1
ATOM 660 O O . GLY A 1 90 ? -17.217 20.293 21.896 1.00 59.94 90 GLY A O 1
ATOM 661 N N . ASN A 1 91 ? -17.622 18.197 22.656 1.00 49.88 91 ASN A N 1
ATOM 662 C CA . ASN A 1 91 ? -19.031 18.351 23.043 1.00 49.88 91 ASN A CA 1
ATOM 663 C C . ASN A 1 91 ? -19.195 18.200 24.555 1.00 49.88 91 ASN A C 1
ATOM 665 O O . ASN A 1 91 ? -18.850 17.106 25.061 1.00 49.88 91 ASN A O 1
#

pLDDT: mean 90.61, std 8.25, range [49.88, 97.81]

Radius of gyration: 17.48 Å; chains: 1; bounding box: 35×31×48 Å